Protein AF-A0A522GKG8-F1 (afdb_monomer_lite)

Foldseek 3Di:
DDDDDDPPPPPDVVNVVVVVVVVVVVCCVVQVDKDKDKDWAAPVVVVVVLVVCCVVPPCVQWVKDWPDWDADPVRTIITMIITHGGSD

Sequence (88 aa):
MSAERKTHSEKKPADLARRFGERASQRASKWDSWRRETYTLPRGEARDKAREWFTEFPKAAYMTEIEFWRELADGRIEFTIRRLPSAD

Secondary structure (DSSP, 8-state):
------------HHHHHHHHHHHHHHHHHHH---EEEEEEEEHHHHHHHHHHHHHHS-HHHH--EEEEEEE-TTSEEEEEEEE-S---

Radius of gyration: 25.17 Å; chains: 1; bounding box: 89×17×35 Å

Structure (mmCIF, N/CA/C/O backbone):
data_AF-A0A522GKG8-F1
#
_entry.id   AF-A0A522GKG8-F1
#
loop_
_atom_site.group_PDB
_atom_site.id
_atom_site.type_symbol
_atom_site.label_atom_id
_atom_site.label_alt_id
_atom_site.label_comp_id
_atom_site.label_asym_id
_atom_site.label_entity_id
_atom_site.label_seq_id
_atom_site.pdbx_PDB_ins_code
_atom_site.Cartn_x
_atom_site.Cartn_y
_atom_site.Cartn_z
_atom_site.occupancy
_atom_site.B_iso_or_equiv
_atom_site.auth_seq_id
_atom_site.auth_comp_id
_atom_site.auth_asym_id
_atom_site.auth_atom_id
_atom_site.pdbx_PDB_model_num
ATOM 1 N N . MET A 1 1 ? 77.805 8.350 -19.104 1.00 37.06 1 MET A N 1
ATOM 2 C CA . MET A 1 1 ? 76.808 9.438 -19.152 1.00 37.06 1 MET A CA 1
ATOM 3 C C . MET A 1 1 ? 75.441 8.838 -18.893 1.00 37.06 1 MET A C 1
ATOM 5 O O . MET A 1 1 ? 74.956 8.063 -19.704 1.00 37.06 1 MET A O 1
ATOM 9 N N . SER A 1 2 ? 74.900 9.126 -17.712 1.00 44.22 2 SER A N 1
ATOM 10 C CA . SER A 1 2 ? 73.522 8.848 -17.308 1.00 44.22 2 SER A CA 1
ATOM 11 C C . SER A 1 2 ? 72.544 9.727 -18.086 1.00 44.22 2 SER A C 1
ATOM 13 O O . SER A 1 2 ? 72.851 10.900 -18.274 1.00 44.22 2 SER A O 1
ATOM 15 N N . ALA A 1 3 ? 71.395 9.171 -18.481 1.00 33.09 3 ALA A N 1
ATOM 16 C CA . ALA A 1 3 ? 70.099 9.825 -18.742 1.00 33.09 3 ALA A CA 1
ATOM 17 C C . ALA A 1 3 ? 69.256 8.884 -19.626 1.00 33.09 3 ALA A C 1
ATOM 19 O O . ALA A 1 3 ? 69.801 8.213 -20.489 1.00 33.09 3 ALA A O 1
ATOM 20 N N . GLU A 1 4 ? 67.936 8.777 -19.560 1.00 33.66 4 GLU A N 1
ATOM 21 C CA . GLU A 1 4 ? 66.913 9.113 -18.579 1.00 33.66 4 GLU A CA 1
ATOM 22 C C . GLU A 1 4 ? 65.640 8.385 -19.077 1.00 33.66 4 GLU A C 1
ATOM 24 O O . GLU A 1 4 ? 65.367 8.367 -20.272 1.00 33.66 4 GLU A O 1
ATOM 29 N N . ARG A 1 5 ? 64.909 7.761 -18.142 1.00 45.41 5 ARG A N 1
ATOM 30 C CA . ARG A 1 5 ? 63.463 7.448 -18.109 1.00 45.41 5 ARG A CA 1
ATOM 31 C C . ARG A 1 5 ? 62.726 6.994 -19.383 1.00 45.41 5 ARG A C 1
ATOM 33 O O . ARG A 1 5 ? 62.568 7.737 -20.342 1.00 45.41 5 ARG A O 1
ATOM 40 N N . LYS A 1 6 ? 61.976 5.896 -19.217 1.00 33.59 6 LYS A N 1
ATOM 41 C CA . LYS A 1 6 ? 60.514 5.851 -19.445 1.00 33.59 6 LYS A CA 1
ATOM 42 C C . LYS A 1 6 ? 59.931 4.635 -18.721 1.00 33.59 6 LYS A C 1
ATOM 44 O O . LYS A 1 6 ? 59.854 3.546 -19.275 1.00 33.59 6 LYS A O 1
ATOM 49 N N . THR A 1 7 ? 59.526 4.809 -17.464 1.00 38.56 7 THR A N 1
ATOM 50 C CA . THR A 1 7 ? 58.619 3.854 -16.820 1.00 38.56 7 THR A CA 1
ATOM 51 C C . THR A 1 7 ? 57.249 4.031 -17.465 1.00 38.56 7 THR A C 1
ATOM 53 O O . THR A 1 7 ? 56.528 4.991 -17.197 1.00 38.56 7 THR A O 1
ATOM 56 N N . HIS A 1 8 ? 56.916 3.139 -18.397 1.00 40.59 8 HIS A N 1
ATOM 57 C CA . HIS A 1 8 ? 55.559 3.022 -18.910 1.00 40.59 8 HIS A CA 1
ATOM 58 C C . HIS A 1 8 ? 54.695 2.582 -17.725 1.00 40.59 8 HIS A C 1
ATOM 60 O O . HIS A 1 8 ? 54.852 1.477 -17.214 1.00 40.59 8 HIS A O 1
ATOM 66 N N . SER A 1 9 ? 53.868 3.489 -17.203 1.00 49.97 9 SER A N 1
ATOM 67 C CA . SER A 1 9 ? 52.939 3.179 -16.118 1.00 49.97 9 SER A CA 1
ATOM 68 C C . SER A 1 9 ? 51.880 2.225 -16.665 1.00 49.97 9 SER A C 1
ATOM 70 O O . SER A 1 9 ? 50.876 2.645 -17.244 1.00 49.97 9 SER A O 1
ATOM 72 N N . GLU A 1 10 ? 52.152 0.926 -16.557 1.00 52.00 10 GLU A N 1
ATOM 73 C CA . GLU A 1 10 ? 51.189 -0.127 -16.838 1.00 52.00 10 GLU A CA 1
ATOM 74 C C . GLU A 1 10 ? 50.000 0.055 -15.895 1.00 52.00 10 GLU A C 1
ATOM 76 O O . GLU A 1 10 ? 50.107 -0.055 -14.669 1.00 52.00 10 GLU A O 1
ATOM 81 N N . LYS A 1 11 ? 48.849 0.388 -16.484 1.00 55.81 11 LYS A N 1
ATOM 82 C CA . LYS A 1 11 ? 47.565 0.463 -15.791 1.00 55.81 11 LYS A CA 1
ATOM 83 C C . LYS A 1 11 ? 47.284 -0.901 -15.169 1.00 55.81 11 LYS A C 1
ATOM 85 O O . LYS A 1 11 ? 46.880 -1.834 -15.857 1.00 55.81 11 LYS A O 1
ATOM 90 N N . LYS A 1 12 ? 47.514 -1.007 -13.860 1.00 55.91 12 LYS A N 1
ATOM 91 C CA . LYS A 1 12 ? 47.272 -2.231 -13.097 1.00 55.91 12 LYS A CA 1
ATOM 92 C C . LYS A 1 12 ? 45.773 -2.561 -13.152 1.00 55.91 12 LYS A C 1
ATOM 94 O O . LYS A 1 12 ? 44.957 -1.663 -12.934 1.00 55.91 12 LYS A O 1
ATOM 99 N N . PRO A 1 13 ? 45.384 -3.826 -13.381 1.00 52.78 13 PRO A N 1
ATOM 100 C CA . PRO A 1 13 ? 43.978 -4.235 -13.486 1.00 52.78 13 PRO A CA 1
ATOM 101 C C . PRO A 1 13 ? 43.155 -3.891 -12.231 1.00 52.78 13 PRO A C 1
ATOM 103 O O . PRO A 1 13 ? 41.957 -3.631 -12.324 1.00 52.78 13 PRO A O 1
ATOM 106 N N . ALA A 1 14 ? 43.811 -3.787 -11.071 1.00 55.84 14 ALA A N 1
ATOM 107 C CA . ALA A 1 14 ? 43.213 -3.328 -9.819 1.00 55.84 14 ALA A CA 1
ATOM 108 C C . ALA A 1 14 ? 42.663 -1.888 -9.886 1.00 55.84 14 ALA A C 1
ATOM 110 O O . ALA A 1 14 ? 41.677 -1.574 -9.225 1.00 55.84 14 ALA A O 1
ATOM 111 N N . ASP A 1 15 ? 43.255 -1.015 -10.704 1.00 57.84 15 ASP A N 1
ATOM 112 C CA . ASP A 1 15 ? 4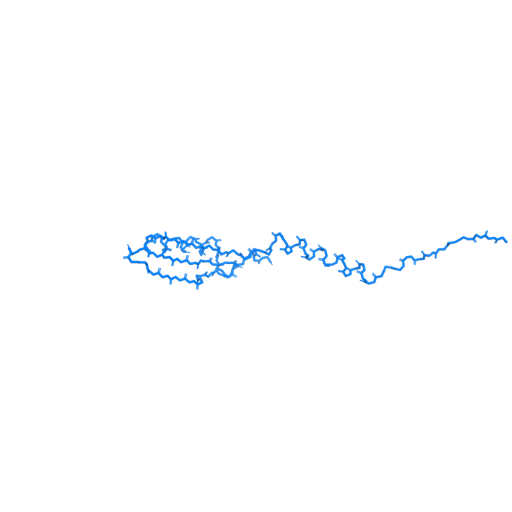2.821 0.381 -10.825 1.00 57.84 15 ASP A CA 1
ATOM 113 C C . ASP A 1 15 ? 41.575 0.518 -11.718 1.00 57.84 15 ASP A C 1
ATOM 115 O O . ASP A 1 15 ? 40.695 1.341 -11.465 1.00 57.84 15 ASP A O 1
ATOM 119 N N . LEU A 1 16 ? 41.435 -0.373 -12.708 1.00 54.59 16 LEU A N 1
ATOM 120 C CA . LEU A 1 16 ? 40.206 -0.513 -13.490 1.00 54.59 16 LEU A CA 1
ATOM 121 C C . LEU A 1 16 ? 39.077 -1.087 -12.628 1.00 54.59 16 LEU A C 1
ATOM 123 O O . LEU A 1 16 ? 37.992 -0.510 -12.608 1.00 54.59 16 LEU A O 1
ATOM 127 N N . ALA A 1 17 ? 39.341 -2.155 -11.866 1.00 56.06 17 ALA A N 1
ATOM 128 C CA . ALA A 1 17 ? 38.369 -2.752 -10.947 1.00 56.06 17 ALA A CA 1
ATOM 129 C C . ALA A 1 17 ? 37.870 -1.745 -9.899 1.00 56.06 17 ALA A C 1
ATOM 131 O O . ALA A 1 17 ? 36.667 -1.654 -9.657 1.00 56.06 17 ALA A O 1
ATOM 132 N N . ARG A 1 18 ? 38.766 -0.913 -9.353 1.00 58.03 18 ARG A N 1
ATOM 133 C CA . ARG A 1 18 ? 38.408 0.168 -8.425 1.00 58.03 18 ARG A CA 1
ATOM 134 C C . ARG A 1 18 ? 37.553 1.248 -9.095 1.00 58.03 18 ARG A C 1
ATOM 136 O O . ARG A 1 18 ? 36.506 1.596 -8.564 1.00 58.03 18 ARG A O 1
ATOM 143 N N . ARG A 1 19 ? 37.883 1.673 -10.323 1.00 55.44 19 ARG A N 1
ATOM 144 C CA . ARG A 1 19 ? 37.046 2.603 -11.114 1.00 55.44 19 ARG A CA 1
ATOM 145 C C . ARG A 1 19 ? 35.684 2.045 -11.530 1.00 55.44 19 ARG A C 1
ATOM 147 O O . ARG A 1 19 ? 34.761 2.828 -11.772 1.00 55.44 19 ARG A O 1
ATOM 154 N N . PHE A 1 20 ? 35.552 0.732 -11.710 1.00 50.78 20 PHE A N 1
ATOM 155 C CA . PHE A 1 20 ? 34.254 0.091 -11.945 1.00 50.78 20 PHE A CA 1
ATOM 156 C C . PHE A 1 20 ? 33.462 -0.028 -10.636 1.00 50.78 20 PHE A C 1
ATOM 158 O O . PHE A 1 20 ? 32.283 0.316 -10.625 1.00 50.78 20 PHE A O 1
ATOM 165 N N . GLY A 1 21 ? 34.120 -0.387 -9.530 1.00 56.53 21 GLY A N 1
ATOM 166 C CA . GLY A 1 21 ? 33.524 -0.458 -8.194 1.00 56.53 21 GLY A CA 1
ATOM 167 C C . GLY A 1 21 ? 33.030 0.892 -7.672 1.00 56.53 21 GLY A C 1
ATOM 168 O O . GLY A 1 21 ? 31.907 0.976 -7.196 1.00 56.53 21 GLY A O 1
ATOM 169 N N . GLU A 1 22 ? 33.805 1.967 -7.838 1.00 54.81 22 GLU A N 1
ATOM 170 C CA . GLU A 1 22 ? 33.425 3.321 -7.405 1.00 54.81 22 GLU A CA 1
ATOM 171 C C . GLU A 1 22 ? 32.265 3.908 -8.223 1.00 54.81 22 GLU A C 1
ATOM 173 O O . GLU A 1 22 ? 31.452 4.658 -7.691 1.00 54.81 22 GLU A O 1
ATOM 178 N N . ARG A 1 23 ? 32.147 3.564 -9.514 1.00 51.75 23 ARG A N 1
ATOM 179 C CA . ARG A 1 23 ? 30.994 3.968 -10.342 1.00 51.75 23 ARG A CA 1
ATOM 180 C C . ARG A 1 23 ? 29.749 3.134 -10.045 1.00 51.75 23 ARG A C 1
ATOM 182 O O . ARG A 1 23 ? 28.646 3.676 -10.075 1.00 51.75 23 ARG A O 1
ATOM 189 N N . ALA A 1 24 ? 29.918 1.847 -9.743 1.00 50.38 24 ALA A N 1
ATOM 190 C CA . ALA A 1 24 ? 28.832 0.974 -9.312 1.00 50.38 24 ALA A CA 1
ATOM 191 C C . ALA A 1 24 ? 28.294 1.384 -7.932 1.00 50.38 24 ALA A C 1
ATOM 193 O O . ALA A 1 24 ? 27.084 1.493 -7.765 1.00 50.38 24 ALA A O 1
ATOM 194 N N . SER A 1 25 ? 29.165 1.714 -6.974 1.00 54.03 25 SER A N 1
ATOM 195 C CA . SER A 1 25 ? 28.768 2.139 -5.626 1.00 54.03 25 SER A CA 1
ATOM 196 C C . SER A 1 25 ? 28.139 3.537 -5.594 1.00 54.03 25 SER A C 1
ATOM 198 O O . SER A 1 25 ? 27.191 3.756 -4.843 1.00 54.03 25 SER A O 1
ATOM 200 N N . GLN A 1 26 ? 28.576 4.469 -6.450 1.00 51.22 26 GLN A N 1
ATOM 201 C CA . GLN A 1 26 ? 27.943 5.792 -6.594 1.00 51.22 26 GLN A CA 1
ATOM 202 C C . GLN A 1 26 ? 26.577 5.742 -7.304 1.00 51.22 26 GLN A C 1
ATOM 204 O O . GLN A 1 26 ? 25.731 6.598 -7.058 1.00 51.22 26 GLN A O 1
ATOM 209 N N . ARG A 1 27 ? 26.329 4.741 -8.164 1.00 47.44 27 ARG A N 1
ATOM 210 C CA . ARG A 1 27 ? 24.997 4.489 -8.749 1.00 47.44 27 ARG A CA 1
ATOM 211 C C . ARG A 1 27 ? 24.082 3.729 -7.791 1.00 47.44 27 ARG A C 1
ATOM 213 O O . ARG A 1 27 ? 22.933 4.125 -7.639 1.00 47.44 27 ARG A O 1
ATOM 220 N N . ALA A 1 28 ? 24.600 2.721 -7.089 1.00 49.03 28 ALA A N 1
ATOM 221 C CA . ALA A 1 28 ? 23.857 1.984 -6.070 1.00 49.03 28 ALA A CA 1
ATOM 222 C C . ALA A 1 28 ? 23.414 2.904 -4.919 1.00 49.03 28 ALA A C 1
ATOM 224 O O . ALA A 1 28 ? 22.254 2.928 -4.553 1.00 49.03 28 ALA A O 1
ATOM 225 N N . SER A 1 29 ? 24.275 3.784 -4.416 1.00 52.00 29 SER A N 1
ATOM 226 C CA . SER A 1 29 ? 23.906 4.676 -3.300 1.00 52.00 29 SER A CA 1
ATOM 227 C C . SER A 1 29 ? 22.880 5.771 -3.643 1.00 52.00 29 SER A C 1
ATOM 229 O O . SER A 1 29 ? 22.328 6.380 -2.729 1.00 52.00 29 SER A O 1
ATOM 231 N N . LYS A 1 30 ? 22.597 6.025 -4.931 1.00 48.09 30 LYS A N 1
ATOM 232 C CA . LYS A 1 30 ? 21.636 7.054 -5.377 1.00 48.09 30 LYS A CA 1
ATOM 233 C C . LYS A 1 30 ? 20.357 6.480 -6.009 1.00 48.09 30 LYS A C 1
ATOM 235 O O . LYS A 1 30 ? 19.339 7.168 -6.014 1.00 48.09 30 LYS A O 1
ATOM 240 N N . TRP A 1 31 ? 20.399 5.236 -6.497 1.00 45.06 31 TRP A N 1
ATOM 241 C CA . TRP A 1 31 ? 19.271 4.537 -7.129 1.00 45.06 31 TRP A CA 1
ATOM 242 C C . TRP A 1 31 ? 18.876 3.218 -6.456 1.00 45.06 31 TRP A C 1
ATOM 244 O O . TRP A 1 31 ? 17.844 2.684 -6.820 1.00 45.06 31 TRP A O 1
ATOM 254 N N . ASP A 1 32 ? 19.608 2.700 -5.469 1.00 53.50 32 ASP A N 1
ATOM 255 C CA . ASP A 1 32 ? 19.266 1.466 -4.745 1.00 53.50 32 ASP A CA 1
ATOM 256 C C . ASP A 1 32 ? 18.587 1.816 -3.420 1.00 53.50 32 ASP A C 1
ATOM 258 O O . ASP A 1 32 ? 19.173 1.842 -2.340 1.00 53.50 32 ASP A O 1
ATOM 262 N N . SER A 1 33 ? 17.329 2.225 -3.484 1.00 62.97 33 SER A N 1
ATOM 263 C CA . SER A 1 33 ? 16.530 2.316 -2.267 1.00 62.97 33 SER A CA 1
ATOM 264 C C . SER A 1 33 ? 15.161 1.775 -2.580 1.00 62.97 33 SER A C 1
ATOM 266 O O . SER A 1 33 ? 14.251 2.522 -2.943 1.00 62.97 33 SER A O 1
ATOM 268 N N . TRP A 1 34 ? 15.053 0.453 -2.475 1.00 69.44 34 TRP A N 1
ATOM 269 C CA . TRP A 1 34 ? 13.802 -0.239 -2.198 1.00 69.44 34 TRP A CA 1
ATOM 270 C C . TRP A 1 34 ? 12.862 0.659 -1.383 1.00 69.44 34 TRP A C 1
ATOM 272 O O . TRP A 1 34 ? 13.211 1.089 -0.279 1.00 69.44 34 TRP A O 1
ATOM 282 N N . ARG A 1 35 ? 11.696 1.003 -1.940 1.00 86.19 35 ARG A N 1
ATOM 283 C CA . ARG A 1 35 ? 10.724 1.859 -1.250 1.00 86.19 35 ARG A CA 1
ATOM 284 C C . ARG A 1 35 ? 9.684 0.975 -0.602 1.00 86.19 35 ARG A C 1
ATOM 286 O O . ARG A 1 35 ? 9.055 0.173 -1.284 1.00 86.19 35 ARG A O 1
ATOM 293 N N . ARG A 1 36 ? 9.523 1.132 0.708 1.00 93.00 36 ARG A N 1
ATOM 294 C CA . ARG A 1 36 ? 8.524 0.440 1.515 1.00 93.00 36 ARG A CA 1
ATOM 295 C C . ARG A 1 36 ? 7.814 1.463 2.388 1.00 93.00 36 ARG A C 1
ATOM 297 O O . ARG A 1 36 ? 8.467 2.159 3.160 1.00 93.00 36 ARG A O 1
ATOM 304 N N . GLU A 1 37 ? 6.498 1.533 2.266 1.00 94.06 37 GLU A N 1
ATOM 305 C CA . GLU A 1 37 ? 5.648 2.443 3.031 1.00 94.06 37 GLU A CA 1
ATOM 306 C C . GLU A 1 37 ? 4.501 1.679 3.679 1.00 94.06 37 GLU A C 1
ATOM 308 O O . GLU A 1 37 ? 3.948 0.751 3.088 1.00 94.06 37 GLU A O 1
ATOM 313 N N . THR A 1 38 ? 4.148 2.074 4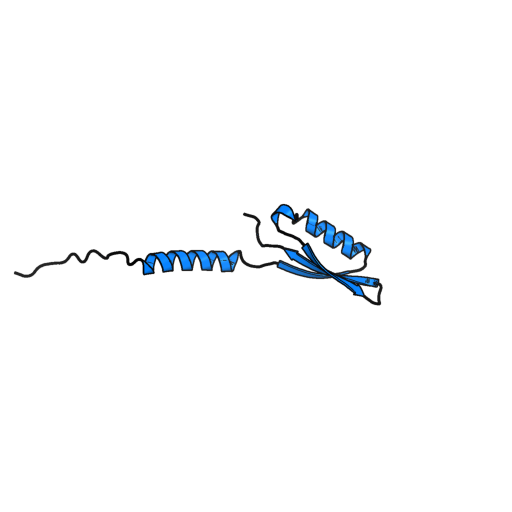.900 1.00 96.94 38 THR A N 1
ATOM 314 C CA . THR A 1 38 ? 3.048 1.489 5.667 1.00 96.94 38 THR A CA 1
ATOM 315 C C . THR A 1 38 ? 1.994 2.557 5.915 1.00 96.94 38 THR A C 1
ATOM 317 O O . THR A 1 38 ? 2.310 3.664 6.346 1.00 96.94 38 THR A O 1
ATOM 320 N N . TYR A 1 39 ? 0.740 2.208 5.655 1.00 96.81 39 TYR A N 1
ATOM 321 C CA . TYR A 1 39 ? -0.417 3.081 5.782 1.00 96.81 39 TYR A CA 1
ATOM 322 C C . TYR A 1 39 ? -1.433 2.455 6.723 1.00 96.81 39 TYR A C 1
ATOM 324 O O . TYR A 1 39 ? -1.680 1.255 6.632 1.00 96.81 39 TYR A O 1
ATOM 332 N N . THR A 1 40 ? -2.072 3.281 7.552 1.00 98.06 40 THR A N 1
ATOM 333 C CA . THR A 1 40 ? -3.210 2.884 8.389 1.00 98.06 40 THR A CA 1
ATOM 334 C C . THR A 1 40 ? -4.380 3.806 8.091 1.00 98.06 40 THR A C 1
ATOM 336 O O . THR A 1 40 ? -4.424 4.938 8.570 1.00 98.06 40 THR A O 1
ATOM 339 N N . LEU A 1 41 ? -5.312 3.333 7.266 1.00 98.06 41 LEU A N 1
ATOM 340 C CA . LEU A 1 41 ? -6.404 4.132 6.704 1.00 98.06 41 LEU A CA 1
ATOM 341 C C . LEU A 1 41 ? -7.744 3.402 6.847 1.00 98.06 41 LEU A C 1
ATOM 343 O O . LEU A 1 41 ? -7.761 2.171 6.894 1.00 98.06 41 LEU A O 1
ATOM 347 N N . PRO A 1 42 ? -8.887 4.109 6.879 1.00 98.19 42 PRO A N 1
ATOM 348 C CA . PRO A 1 42 ? -10.197 3.479 6.732 1.00 98.19 42 PRO A CA 1
ATOM 349 C C . PRO A 1 42 ? -10.255 2.592 5.488 1.00 98.19 42 PRO A C 1
ATOM 351 O O . PRO A 1 42 ? -9.614 2.871 4.479 1.00 98.19 42 PRO A O 1
ATOM 354 N N . ARG A 1 43 ? -11.037 1.510 5.536 1.00 96.12 43 ARG A N 1
ATOM 355 C CA . ARG A 1 43 ? -11.045 0.476 4.486 1.00 96.12 43 ARG A CA 1
ATOM 356 C C . ARG A 1 43 ? -11.257 1.007 3.063 1.00 96.12 43 ARG A C 1
ATOM 358 O O . ARG A 1 43 ? -10.651 0.478 2.134 1.00 96.12 43 ARG A O 1
ATOM 365 N N . GLY A 1 44 ? -12.112 2.016 2.885 1.00 97.75 44 GLY A N 1
ATOM 366 C CA . GLY A 1 44 ? -12.304 2.680 1.589 1.00 97.75 44 GLY A CA 1
ATOM 367 C C . GLY A 1 44 ? -11.019 3.362 1.122 1.00 97.75 44 GLY A C 1
ATOM 368 O O . GLY A 1 44 ? -10.453 2.984 0.101 1.00 97.75 44 GLY A O 1
ATOM 369 N N . GLU A 1 45 ? -10.495 4.256 1.955 1.00 98.12 45 GLU A N 1
ATOM 370 C CA . GLU A 1 45 ? -9.276 5.020 1.687 1.00 98.12 45 GLU A CA 1
ATOM 371 C C . GLU A 1 45 ? -8.039 4.135 1.501 1.00 98.12 45 GLU A C 1
ATOM 373 O O . GLU A 1 45 ? -7.195 4.431 0.664 1.00 98.12 45 GLU A O 1
ATOM 378 N N . ALA A 1 46 ? -7.935 3.011 2.213 1.00 97.88 46 ALA A N 1
ATOM 379 C CA . ALA A 1 46 ? -6.849 2.055 2.019 1.00 97.88 46 ALA A CA 1
ATOM 380 C C . ALA A 1 46 ? -6.865 1.443 0.608 1.00 97.88 46 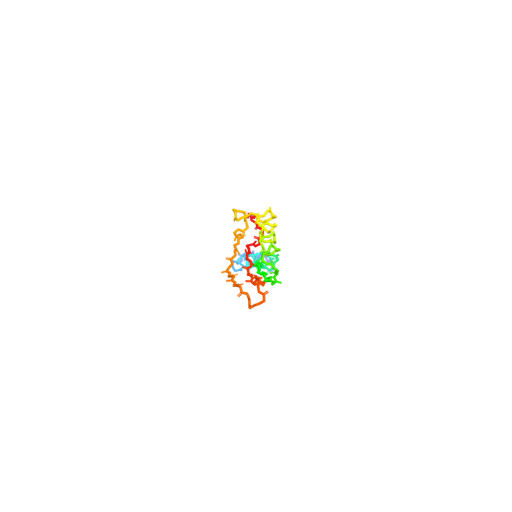ALA A C 1
ATOM 382 O O . ALA A 1 46 ? -5.814 1.275 -0.013 1.00 97.88 46 ALA A O 1
ATOM 383 N N . ARG A 1 47 ? -8.057 1.136 0.074 1.00 97.25 47 ARG A N 1
ATOM 384 C CA . ARG A 1 47 ? -8.208 0.625 -1.298 1.00 97.25 47 ARG A CA 1
ATOM 385 C C . ARG A 1 47 ? -7.886 1.696 -2.326 1.00 97.25 47 ARG A C 1
ATOM 387 O O . ARG A 1 47 ? -7.220 1.385 -3.311 1.00 97.25 47 ARG A O 1
ATOM 394 N N . ASP A 1 48 ? -8.355 2.920 -2.111 1.00 98.31 48 ASP A N 1
ATOM 395 C CA . ASP A 1 48 ? -8.069 4.030 -3.016 1.00 98.31 48 ASP A CA 1
ATOM 396 C C . ASP A 1 48 ? -6.577 4.371 -3.005 1.00 98.31 48 ASP A C 1
ATOM 398 O O . ASP A 1 48 ? -5.974 4.425 -4.073 1.00 98.31 48 ASP A O 1
ATOM 402 N N . LYS A 1 49 ? -5.932 4.392 -1.831 1.00 97.38 49 LYS A N 1
ATOM 403 C CA . LYS A 1 49 ? -4.480 4.562 -1.719 1.00 97.38 49 LYS A CA 1
ATOM 404 C C . LYS A 1 49 ? -3.715 3.473 -2.458 1.00 97.38 49 LYS A C 1
ATOM 406 O O . LYS A 1 49 ? -2.816 3.779 -3.235 1.00 97.38 49 LYS A O 1
ATOM 411 N N . ALA A 1 50 ? -4.082 2.204 -2.279 1.00 95.94 50 ALA A N 1
ATOM 412 C CA . ALA A 1 50 ? -3.452 1.118 -3.025 1.00 95.94 50 ALA A CA 1
ATOM 413 C C . ALA A 1 50 ? -3.609 1.304 -4.549 1.00 95.94 50 ALA A C 1
ATOM 415 O O . ALA A 1 50 ? -2.650 1.113 -5.294 1.00 95.94 50 ALA A O 1
ATOM 416 N N . ARG A 1 51 ? -4.789 1.722 -5.026 1.00 96.56 51 ARG A N 1
ATOM 417 C CA . ARG A 1 51 ? -5.035 1.998 -6.453 1.00 96.56 51 ARG A CA 1
ATOM 418 C C . ARG A 1 51 ? -4.208 3.164 -6.981 1.00 96.56 51 ARG A C 1
ATOM 420 O O . ARG A 1 51 ? -3.659 3.037 -8.072 1.00 96.56 51 ARG A O 1
ATOM 427 N N . GLU A 1 52 ? -4.108 4.261 -6.233 1.00 96.81 52 GLU A N 1
ATOM 428 C CA . GLU A 1 52 ? -3.251 5.401 -6.581 1.00 96.81 52 GLU A CA 1
ATOM 429 C C . GLU A 1 52 ? -1.811 4.926 -6.791 1.00 96.81 52 GLU A C 1
ATOM 431 O O . GLU A 1 52 ? -1.214 5.183 -7.833 1.00 96.81 52 GLU A O 1
ATOM 436 N N . TRP A 1 53 ? -1.302 4.117 -5.862 1.00 94.19 53 TRP A N 1
ATOM 437 C CA . TRP A 1 53 ? 0.038 3.548 -5.951 1.00 94.19 53 TRP A CA 1
ATOM 438 C C . TRP A 1 53 ? 0.250 2.659 -7.177 1.00 94.19 53 TRP A C 1
ATOM 440 O O . TRP A 1 53 ? 1.279 2.777 -7.835 1.00 94.19 53 TRP A O 1
ATOM 450 N N . PHE A 1 54 ? -0.697 1.780 -7.511 1.00 92.94 54 PHE A N 1
ATOM 451 C CA . PHE A 1 54 ? -0.593 0.944 -8.715 1.00 92.94 54 PHE A CA 1
ATOM 452 C C . PHE A 1 54 ? -0.791 1.730 -10.017 1.00 92.94 54 PHE A C 1
ATOM 454 O O . PHE A 1 54 ? -0.324 1.283 -11.063 1.00 92.94 54 PHE A O 1
ATOM 461 N N . THR A 1 55 ? -1.468 2.878 -9.959 1.00 93.81 55 THR A N 1
ATOM 462 C CA . THR A 1 55 ? -1.638 3.784 -11.102 1.00 93.81 55 THR A CA 1
ATOM 463 C C . THR A 1 55 ? -0.357 4.571 -11.358 1.00 93.81 55 THR A C 1
ATOM 465 O O . THR A 1 55 ? 0.102 4.634 -12.495 1.00 93.81 55 THR A O 1
ATOM 468 N N . GLU A 1 56 ? 0.242 5.135 -10.307 1.00 91.62 56 GLU A N 1
ATOM 469 C CA . GLU A 1 56 ? 1.468 5.935 -10.402 1.00 91.62 56 GLU A CA 1
ATOM 470 C C . GLU A 1 56 ? 2.714 5.057 -10.604 1.00 91.62 56 GLU A C 1
ATOM 472 O O . GLU A 1 56 ? 3.608 5.401 -11.376 1.00 91.62 56 GLU A O 1
ATOM 477 N N . PHE A 1 57 ? 2.746 3.875 -9.980 1.00 90.88 57 PHE A N 1
ATOM 478 C CA . PHE A 1 57 ? 3.844 2.911 -10.069 1.00 90.88 57 PHE A CA 1
ATOM 479 C C . PHE A 1 57 ? 3.309 1.524 -10.447 1.00 90.88 57 PHE A C 1
ATOM 481 O O . PHE A 1 57 ? 3.151 0.654 -9.582 1.00 90.88 57 PHE A O 1
ATOM 488 N N . PRO A 1 58 ? 3.041 1.272 -11.740 1.00 91.75 58 PRO A N 1
ATOM 489 C CA . PRO A 1 58 ? 2.547 -0.019 -12.199 1.00 91.75 58 PRO A CA 1
ATOM 490 C C . PRO A 1 58 ? 3.482 -1.169 -11.815 1.00 91.75 58 PRO A C 1
ATOM 492 O O . PRO A 1 58 ? 4.705 -1.055 -11.934 1.00 91.75 58 PRO A O 1
ATOM 495 N N . LYS A 1 59 ? 2.909 -2.320 -11.427 1.00 88.12 59 LYS A N 1
ATOM 496 C CA . LYS A 1 59 ? 3.678 -3.517 -11.031 1.00 88.12 59 LYS A CA 1
ATOM 497 C C . LYS A 1 59 ? 4.696 -3.944 -12.093 1.00 88.12 59 LYS A C 1
ATOM 499 O O . LYS A 1 59 ? 5.794 -4.349 -11.743 1.00 88.12 59 LYS A O 1
ATOM 504 N N . ALA A 1 60 ? 4.348 -3.840 -13.375 1.00 87.75 60 ALA A N 1
ATOM 505 C CA . ALA A 1 60 ? 5.224 -4.255 -14.470 1.00 87.75 60 ALA A CA 1
ATOM 506 C C . ALA A 1 60 ? 6.517 -3.428 -14.565 1.00 87.75 60 ALA A C 1
ATOM 508 O O . ALA A 1 60 ? 7.550 -3.976 -14.925 1.00 87.75 60 ALA A O 1
ATOM 509 N N . ALA A 1 61 ? 6.463 -2.137 -14.224 1.00 85.56 61 ALA A N 1
ATOM 510 C CA . ALA A 1 61 ? 7.632 -1.267 -14.241 1.00 85.56 61 ALA A CA 1
ATOM 511 C C . ALA A 1 61 ? 8.365 -1.311 -12.892 1.00 85.56 61 ALA A C 1
ATOM 513 O O . ALA A 1 61 ? 9.566 -1.524 -12.836 1.00 85.56 61 ALA A O 1
ATOM 514 N N . TYR A 1 62 ? 7.646 -1.186 -11.778 1.00 86.06 62 TYR A N 1
ATOM 515 C CA . TYR A 1 62 ? 8.275 -0.937 -10.475 1.00 86.06 62 TYR A CA 1
ATOM 516 C C . TYR A 1 62 ? 8.233 -2.132 -9.519 1.00 86.06 62 TYR A C 1
ATOM 518 O O . TYR A 1 62 ? 8.574 -1.988 -8.348 1.00 86.06 62 TYR A O 1
ATOM 526 N N . MET A 1 63 ? 7.766 -3.301 -9.967 1.00 88.75 63 MET A N 1
ATOM 527 C CA . MET A 1 63 ? 7.475 -4.456 -9.102 1.00 88.75 63 MET A CA 1
ATOM 528 C C . MET A 1 63 ? 6.676 -4.076 -7.844 1.00 88.75 63 MET A C 1
ATOM 530 O O . MET A 1 63 ? 6.862 -4.656 -6.775 1.00 88.75 63 MET A O 1
ATOM 534 N N . THR A 1 64 ? 5.788 -3.083 -7.974 1.00 92.62 64 THR A N 1
ATOM 535 C CA . THR A 1 64 ? 4.945 -2.610 -6.878 1.00 92.62 64 THR A CA 1
ATOM 536 C C . THR A 1 64 ? 4.079 -3.747 -6.345 1.00 92.62 64 THR A C 1
ATOM 538 O O . THR A 1 64 ? 3.460 -4.484 -7.118 1.00 92.62 64 THR A O 1
ATOM 541 N N . GLU A 1 65 ? 4.024 -3.901 -5.026 1.00 93.25 65 GLU A N 1
ATOM 542 C CA . GLU A 1 65 ? 3.301 -4.989 -4.374 1.00 93.25 65 GLU A CA 1
ATOM 543 C C . GLU A 1 65 ? 2.861 -4.625 -2.954 1.00 93.25 65 GLU A C 1
ATOM 545 O O . GLU A 1 65 ? 3.578 -3.944 -2.226 1.00 93.25 65 GLU A O 1
ATOM 550 N N . ILE A 1 66 ? 1.693 -5.124 -2.540 1.00 96.44 66 ILE A N 1
ATOM 551 C CA . ILE A 1 66 ? 1.273 -5.102 -1.136 1.00 96.44 66 ILE A CA 1
ATOM 552 C C . ILE A 1 66 ? 1.983 -6.253 -0.418 1.00 96.44 66 ILE A C 1
ATOM 554 O O . ILE A 1 66 ? 1.673 -7.416 -0.662 1.00 96.44 66 ILE A O 1
ATOM 558 N N . GLU A 1 67 ? 2.944 -5.928 0.443 1.00 94.94 67 GLU A N 1
ATOM 559 C CA . GLU A 1 67 ? 3.750 -6.903 1.189 1.00 94.94 67 GLU A CA 1
ATOM 560 C C . GLU A 1 67 ? 2.930 -7.594 2.283 1.00 94.94 67 GLU A C 1
ATOM 562 O O . GLU A 1 67 ? 2.997 -8.806 2.465 1.00 94.94 67 GLU A O 1
ATOM 567 N N . PHE A 1 68 ? 2.152 -6.807 3.022 1.00 94.94 68 PHE A N 1
ATOM 568 C CA . PHE A 1 68 ? 1.370 -7.267 4.162 1.00 94.94 68 PHE A CA 1
ATOM 569 C C . PHE A 1 68 ? 0.159 -6.363 4.354 1.00 94.94 68 PHE A C 1
ATOM 571 O O . PHE A 1 68 ? 0.251 -5.157 4.121 1.00 94.94 68 PHE A O 1
ATOM 578 N N . TRP A 1 69 ? -0.956 -6.920 4.824 1.00 97.75 69 TRP A N 1
ATOM 579 C CA . TRP A 1 69 ? -2.082 -6.129 5.306 1.00 97.75 69 TRP A CA 1
ATOM 580 C C . TRP A 1 69 ? -2.838 -6.845 6.424 1.00 97.75 69 TRP A C 1
ATOM 582 O O . TRP A 1 69 ? -2.853 -8.075 6.497 1.00 97.75 69 TRP A O 1
ATOM 592 N N . ARG A 1 70 ? -3.487 -6.058 7.281 1.00 97.75 70 ARG A N 1
ATOM 593 C CA . ARG A 1 70 ? -4.423 -6.531 8.302 1.00 97.75 70 ARG A CA 1
ATOM 594 C C . ARG A 1 70 ? -5.537 -5.519 8.535 1.00 97.75 70 ARG A C 1
ATOM 596 O O . ARG A 1 70 ? -5.354 -4.320 8.334 1.00 97.75 70 ARG A O 1
ATOM 603 N N . GLU A 1 71 ? -6.677 -6.011 8.997 1.00 97.69 71 GLU A N 1
ATOM 604 C CA . GLU A 1 71 ? -7.749 -5.180 9.545 1.00 97.69 71 GLU A CA 1
ATOM 605 C C . GLU A 1 71 ? -7.502 -4.959 11.045 1.00 97.69 71 GLU A C 1
ATOM 607 O O . GLU A 1 71 ? -7.099 -5.879 11.761 1.00 97.69 71 GLU A O 1
ATOM 612 N N . LEU A 1 72 ? -7.681 -3.724 11.509 1.00 97.38 72 LEU A N 1
ATOM 613 C CA . LEU A 1 72 ? -7.565 -3.340 12.913 1.00 97.38 72 LEU A CA 1
ATOM 614 C C . LEU A 1 72 ? -8.927 -3.435 13.607 1.00 97.38 72 LEU A C 1
ATOM 616 O O . LEU A 1 72 ? -9.970 -3.416 12.960 1.00 97.38 72 LEU A O 1
ATOM 620 N N . ALA A 1 73 ? -8.924 -3.473 14.942 1.00 95.81 73 ALA A N 1
ATOM 621 C CA . ALA A 1 73 ? -10.149 -3.582 15.741 1.00 95.81 73 ALA A CA 1
ATOM 622 C C . ALA A 1 73 ? -11.151 -2.434 15.497 1.00 95.81 73 ALA A C 1
ATOM 624 O O . ALA A 1 73 ? -12.349 -2.609 15.692 1.00 95.81 73 ALA A O 1
ATOM 625 N N . ASP A 1 74 ? -10.664 -1.271 15.058 1.00 95.12 74 ASP A N 1
ATOM 626 C CA . ASP A 1 74 ? -11.475 -0.096 14.723 1.00 95.12 74 ASP A CA 1
ATOM 627 C C . ASP A 1 74 ? -11.978 -0.070 13.259 1.00 95.12 74 ASP A C 1
ATOM 629 O O . ASP A 1 74 ? -12.626 0.889 12.843 1.00 95.12 74 ASP A O 1
ATOM 633 N N . GLY A 1 75 ? -11.702 -1.117 12.471 1.00 94.19 75 GLY A N 1
ATOM 634 C CA . GLY A 1 75 ? -12.144 -1.246 11.078 1.00 94.19 75 GLY A CA 1
ATOM 635 C C . GLY A 1 75 ? -11.251 -0.546 10.045 1.00 94.19 75 GLY A C 1
ATOM 636 O O . GLY A 1 75 ? -11.536 -0.601 8.843 1.00 94.19 75 GLY A O 1
ATOM 637 N N . ARG A 1 76 ? -10.156 0.101 10.466 1.00 97.75 76 ARG A N 1
ATOM 638 C CA . ARG A 1 76 ? -9.096 0.551 9.551 1.00 97.75 76 ARG 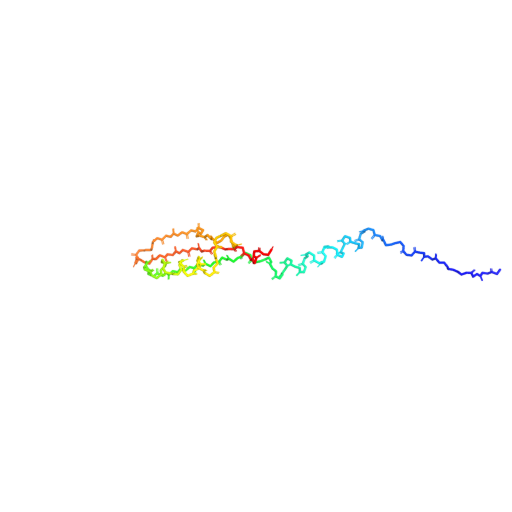A CA 1
ATOM 639 C C . ARG A 1 76 ? -8.274 -0.624 9.029 1.00 97.75 76 ARG A C 1
ATOM 641 O O . ARG A 1 76 ? -8.162 -1.671 9.659 1.00 97.75 76 ARG A O 1
ATOM 648 N N . ILE A 1 77 ? -7.655 -0.416 7.878 1.00 98.31 77 ILE A N 1
ATOM 649 C CA . ILE A 1 77 ? -6.697 -1.328 7.269 1.00 98.31 77 ILE A CA 1
ATOM 650 C C . ILE A 1 77 ? -5.302 -0.756 7.472 1.00 98.31 77 ILE A C 1
ATOM 652 O O . ILE A 1 77 ? -5.024 0.374 7.069 1.00 98.31 77 ILE A O 1
ATOM 656 N N . GLU A 1 78 ? -4.429 -1.562 8.062 1.00 98.38 78 GLU A N 1
ATOM 657 C CA . GLU A 1 78 ? -2.992 -1.334 8.033 1.00 98.38 78 GLU A CA 1
ATOM 658 C C . GLU A 1 78 ? -2.401 -2.170 6.899 1.00 98.38 78 GLU A C 1
ATOM 660 O O . GLU A 1 78 ? -2.571 -3.390 6.883 1.00 98.38 78 GLU A O 1
ATOM 665 N N . PHE A 1 79 ? -1.723 -1.542 5.943 1.00 97.81 79 PHE A N 1
ATOM 666 C CA . PHE A 1 79 ? -1.046 -2.255 4.864 1.00 97.81 79 PHE A CA 1
ATOM 667 C C . PHE A 1 79 ? 0.327 -1.672 4.575 1.00 97.81 79 PHE A C 1
ATOM 669 O O . PHE A 1 79 ? 0.573 -0.482 4.750 1.00 97.81 79 PHE A O 1
ATOM 676 N N . THR A 1 80 ? 1.223 -2.531 4.108 1.00 97.56 80 THR A N 1
ATOM 677 C CA . THR A 1 80 ? 2.559 -2.166 3.653 1.00 97.56 80 THR A CA 1
ATOM 678 C C . THR A 1 80 ? 2.647 -2.378 2.153 1.00 97.56 80 THR A C 1
ATOM 680 O O . THR A 1 80 ? 2.359 -3.471 1.668 1.00 97.56 80 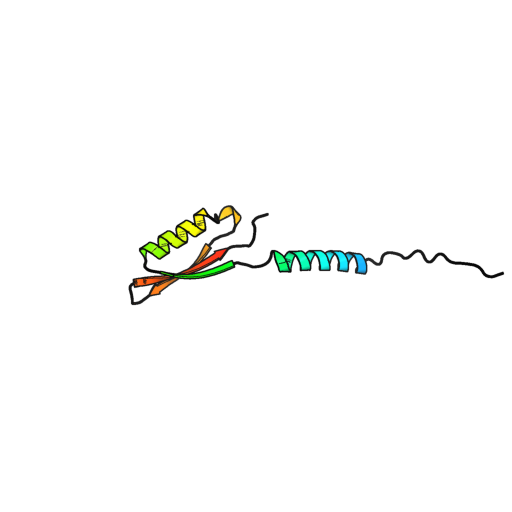THR A O 1
ATOM 683 N N . ILE A 1 81 ? 3.063 -1.349 1.425 1.00 96.00 81 ILE A N 1
ATOM 684 C CA . ILE A 1 81 ? 3.342 -1.407 -0.006 1.00 96.00 81 ILE A CA 1
ATOM 685 C C . ILE A 1 81 ? 4.839 -1.262 -0.247 1.00 96.00 81 ILE A C 1
ATOM 687 O O . ILE A 1 81 ? 5.529 -0.525 0.458 1.00 96.00 81 ILE A O 1
ATOM 691 N N . ARG A 1 82 ? 5.343 -1.993 -1.236 1.00 94.75 82 ARG A N 1
ATOM 692 C CA . ARG A 1 82 ? 6.752 -2.030 -1.611 1.00 94.75 82 ARG A CA 1
ATOM 693 C C . ARG A 1 82 ? 6.910 -1.818 -3.110 1.00 94.75 82 ARG A C 1
ATOM 695 O O . ARG A 1 82 ? 6.032 -2.226 -3.864 1.00 94.75 82 ARG A O 1
ATOM 702 N N . ARG A 1 83 ? 8.017 -1.218 -3.544 1.00 92.00 83 ARG A N 1
ATOM 703 C CA . ARG A 1 83 ? 8.408 -1.134 -4.958 1.00 92.00 83 ARG A CA 1
ATOM 704 C C . ARG A 1 83 ? 9.923 -1.044 -5.122 1.00 92.00 83 ARG A C 1
ATOM 706 O O . ARG A 1 83 ? 10.632 -0.564 -4.231 1.00 92.00 83 ARG A O 1
ATOM 713 N N . LEU A 1 84 ? 10.400 -1.437 -6.296 1.00 87.69 84 LEU A N 1
ATOM 714 C CA . LEU A 1 84 ? 11.759 -1.162 -6.734 1.00 87.69 84 LEU A CA 1
ATOM 715 C C . LEU A 1 84 ? 11.933 0.330 -7.072 1.00 87.69 84 LEU A C 1
ATOM 717 O O . LEU A 1 84 ? 10.983 1.000 -7.498 1.00 87.69 84 LEU A O 1
ATOM 721 N N . PRO A 1 85 ? 13.144 0.875 -6.876 1.00 77.12 85 PRO A N 1
ATOM 722 C CA . PRO A 1 85 ? 13.531 2.132 -7.504 1.00 77.12 85 PRO A CA 1
ATOM 723 C C . PRO A 1 85 ? 13.566 1.974 -9.035 1.00 77.12 85 PRO A C 1
ATOM 725 O O . PRO A 1 85 ? 13.611 0.851 -9.521 1.00 77.12 85 PRO A O 1
ATOM 728 N N . SER A 1 86 ? 13.481 3.101 -9.757 1.00 66.62 86 SER A N 1
ATOM 729 C CA . SER A 1 86 ? 13.316 3.238 -11.219 1.00 66.62 86 SER A CA 1
ATOM 730 C C . SER A 1 86 ? 13.566 1.988 -12.074 1.00 66.62 86 SER A C 1
ATOM 732 O O . SER A 1 86 ? 14.649 1.420 -12.048 1.00 66.62 86 SER A O 1
ATOM 734 N N . ALA A 1 87 ? 12.581 1.663 -12.912 1.00 62.84 87 ALA A N 1
ATOM 735 C CA . ALA A 1 87 ? 12.541 0.520 -13.828 1.00 62.84 87 ALA A CA 1
ATOM 736 C C . A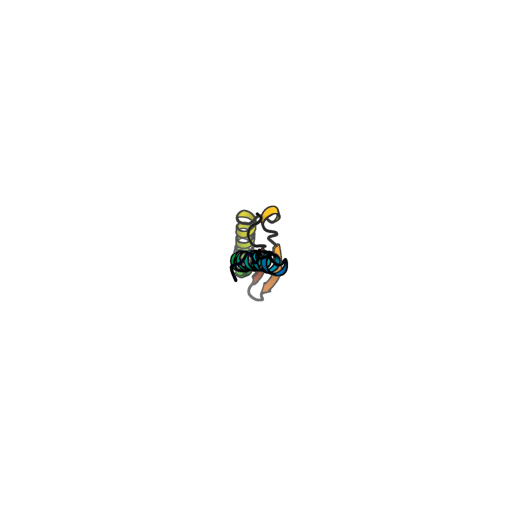LA A 1 87 ? 13.496 0.574 -15.047 1.00 62.84 87 ALA A C 1
ATOM 738 O O . ALA A 1 87 ? 13.212 -0.116 -16.024 1.00 62.84 87 ALA A O 1
ATOM 739 N N . ASP A 1 88 ? 14.516 1.444 -15.039 1.00 59.88 88 ASP A N 1
ATOM 740 C CA . ASP A 1 88 ? 15.370 1.743 -16.213 1.00 59.88 88 ASP A CA 1
ATOM 741 C C . ASP A 1 88 ? 16.151 0.522 -16.727 1.00 59.88 88 ASP A C 1
ATOM 743 O O . ASP A 1 88 ? 16.802 -0.159 -15.898 1.00 59.88 88 ASP A O 1
#

pLDDT: mean 76.22, std 22.23, range [33.09, 98.38]